Protein AF-A0A5A8AKN8-F1 (afdb_monomer)

Sequence (71 aa):
MAAFAVAGTMSANTIAETENLPEEQQAPTEAKAYGCVDVTLSCGVTGVACGETVGDIIDVVLAADDAYCGN

Nearest PDB structures (foldseek):
  3zqq-assembly1_C  TM=4.646E-01  e=3.577E+00  Bacillus phage SF6
  9c3c-assembly1_d  TM=3.207E-01  e=4.378E+00  Oryctolagus cuniculus
  8h6l-assembly1_5B  TM=4.855E-01  e=9.819E+00  Homo sapiens
  7nbu-assembly1_l  TM=3.715E-01  e=7.501E+00  Escherichia coli K-12

Radius of gyration: 25.54 Å; Cα contacts (8 Å, |Δi|>4): 53; chains: 1; bounding box: 46×63×41 Å

pLDDT: mean 71.79, std 19.27, range [44.62, 93.88]

Solvent-accessible surface area (backbone atoms only — not comparable to full-atom values): 4876 Å² total; per-residue (Å²): 140,84,87,82,83,84,75,80,86,83,84,83,84,87,79,86,82,74,82,79,73,79,85,69,82,77,67,86,66,78,77,73,67,60,53,68,43,84,43,66,39,92,76,69,52,73,50,76,40,64,18,78,45,74,65,51,26,48,54,52,50,52,54,46,26,34,72,75,56,67,103

Secondary structure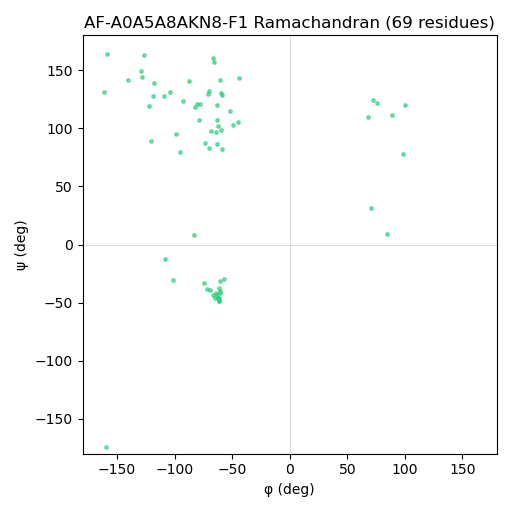 (DSSP, 8-state):
---------------------------------PEEEEEE-TTS-EEEEEESSHHHHHHHHHHHHHHHH--

Mean predicted aligned error: 17.23 Å

Foldseek 3Di:
DDDDDPDDDDDDDDDDPPVCDDPDPPDCPVPLPWDKDWDAAPVRDIDIFIDSDPVNSVVVNVVCNCVPVVD

Structure (mmCIF, N/CA/C/O backbone):
data_AF-A0A5A8AKN8-F1
#
_entry.id   AF-A0A5A8AKN8-F1
#
loop_
_atom_site.group_PDB
_atom_site.id
_atom_site.type_symbol
_atom_site.label_atom_id
_atom_site.label_alt_id
_atom_site.label_comp_id
_atom_site.label_asym_id
_atom_site.label_entity_id
_atom_site.label_seq_id
_atom_site.pdbx_PDB_ins_code
_atom_site.Cartn_x
_atom_site.Cartn_y
_atom_site.Cartn_z
_atom_site.occupancy
_atom_site.B_iso_or_equiv
_atom_site.auth_seq_id
_atom_site.auth_comp_id
_atom_site.auth_asym_id
_atom_site.auth_atom_id
_atom_site.pdbx_PDB_model_num
ATOM 1 N N . MET A 1 1 ? 36.953 -52.553 3.076 1.00 45.22 1 MET A N 1
ATOM 2 C CA . MET A 1 1 ? 36.638 -51.157 2.692 1.00 45.22 1 MET A CA 1
ATOM 3 C C . MET A 1 1 ? 35.615 -51.233 1.567 1.00 45.22 1 MET A C 1
ATOM 5 O O . MET A 1 1 ? 35.919 -51.899 0.595 1.00 45.22 1 MET A O 1
ATOM 9 N N . ALA A 1 2 ? 34.394 -50.712 1.621 1.00 48.19 2 ALA A N 1
ATOM 10 C CA . ALA A 1 2 ? 33.654 -49.968 2.631 1.00 48.19 2 ALA A CA 1
ATOM 11 C C . ALA A 1 2 ? 32.198 -50.472 2.598 1.00 48.19 2 ALA A C 1
ATOM 13 O O . ALA A 1 2 ? 31.670 -50.776 1.530 1.00 48.19 2 ALA A O 1
ATOM 14 N N . ALA A 1 3 ? 31.587 -50.587 3.773 1.00 53.50 3 ALA A N 1
ATOM 15 C CA . ALA A 1 3 ? 30.168 -50.841 3.942 1.00 53.50 3 ALA A CA 1
ATOM 16 C C . ALA A 1 3 ? 29.465 -49.487 4.081 1.00 53.50 3 ALA A C 1
ATOM 18 O O . ALA A 1 3 ? 29.797 -48.726 4.984 1.00 53.50 3 ALA A O 1
ATOM 19 N N . PHE A 1 4 ? 28.489 -49.209 3.221 1.00 54.81 4 PHE A N 1
ATOM 20 C CA . PHE A 1 4 ? 27.446 -48.230 3.508 1.00 54.81 4 PHE A CA 1
ATOM 21 C C . PHE A 1 4 ? 26.119 -48.971 3.454 1.00 54.81 4 PHE A C 1
ATOM 23 O O . PHE A 1 4 ? 25.499 -49.131 2.407 1.00 54.81 4 PHE A O 1
ATOM 30 N N . ALA A 1 5 ? 25.741 -49.501 4.613 1.00 56.16 5 ALA A N 1
ATOM 31 C CA . ALA A 1 5 ? 24.387 -49.929 4.885 1.00 56.16 5 ALA A CA 1
ATOM 32 C C . ALA A 1 5 ? 23.568 -48.671 5.196 1.00 56.16 5 ALA A C 1
ATOM 34 O O . ALA A 1 5 ? 23.721 -48.093 6.268 1.00 56.16 5 ALA A O 1
ATOM 3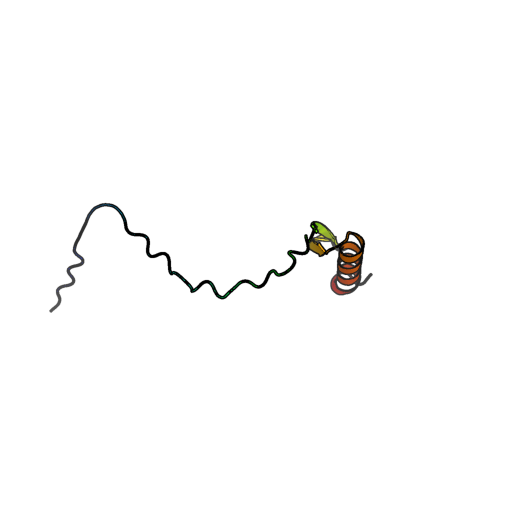5 N N . VAL A 1 6 ? 22.705 -48.246 4.275 1.00 58.47 6 VAL A N 1
ATOM 36 C CA . VAL A 1 6 ? 21.532 -47.451 4.653 1.00 58.47 6 VAL A CA 1
ATOM 37 C C . VAL A 1 6 ? 20.374 -48.426 4.704 1.00 58.47 6 VAL A C 1
ATOM 39 O O . VAL A 1 6 ? 19.808 -48.848 3.698 1.00 58.47 6 VAL A O 1
ATOM 42 N N . ALA A 1 7 ? 20.167 -48.879 5.933 1.00 55.06 7 ALA A N 1
ATOM 43 C CA . ALA A 1 7 ? 19.098 -49.740 6.366 1.00 55.06 7 ALA A CA 1
A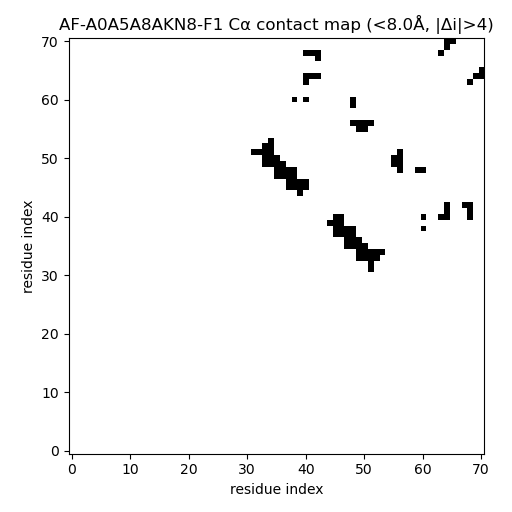TOM 44 C C . ALA A 1 7 ? 17.742 -49.036 6.251 1.00 55.06 7 ALA A C 1
ATOM 46 O O . ALA A 1 7 ? 17.643 -47.819 6.381 1.00 55.06 7 ALA A O 1
ATOM 47 N N . GLY A 1 8 ? 16.699 -49.856 6.159 1.00 52.44 8 GLY A N 1
ATOM 48 C CA . GLY A 1 8 ? 15.463 -49.557 6.870 1.00 52.44 8 GLY A CA 1
ATOM 49 C C . GLY A 1 8 ? 14.377 -48.903 6.041 1.00 52.44 8 GLY A C 1
ATOM 50 O O . GLY A 1 8 ? 14.078 -47.724 6.168 1.00 52.44 8 GLY A O 1
ATOM 51 N N . THR A 1 9 ? 13.707 -49.733 5.257 1.00 59.72 9 THR A N 1
ATOM 52 C CA . THR A 1 9 ? 12.311 -49.549 4.883 1.00 59.72 9 THR A CA 1
ATOM 53 C C . THR A 1 9 ? 11.397 -49.544 6.124 1.00 59.72 9 THR A C 1
ATOM 55 O O . THR A 1 9 ? 11.537 -50.420 6.973 1.00 59.72 9 THR A O 1
ATOM 58 N N . MET A 1 10 ? 10.377 -48.678 6.088 1.00 52.41 10 MET A N 1
ATOM 59 C CA . MET A 1 10 ? 9.004 -48.863 6.606 1.00 52.41 10 MET A CA 1
ATOM 60 C C . MET A 1 10 ? 8.594 -48.268 7.971 1.00 52.41 10 MET A C 1
ATOM 62 O O . MET A 1 10 ? 8.991 -48.727 9.032 1.00 52.41 10 MET A O 1
ATOM 66 N N . SER A 1 11 ? 7.582 -47.398 7.844 1.00 48.81 11 SER A N 1
ATOM 67 C CA . SER A 1 11 ? 6.321 -47.340 8.602 1.00 48.81 11 SER A CA 1
ATOM 68 C C . SER A 1 11 ? 6.219 -46.537 9.907 1.00 48.81 11 SER A C 1
ATOM 70 O O . SER A 1 11 ? 6.657 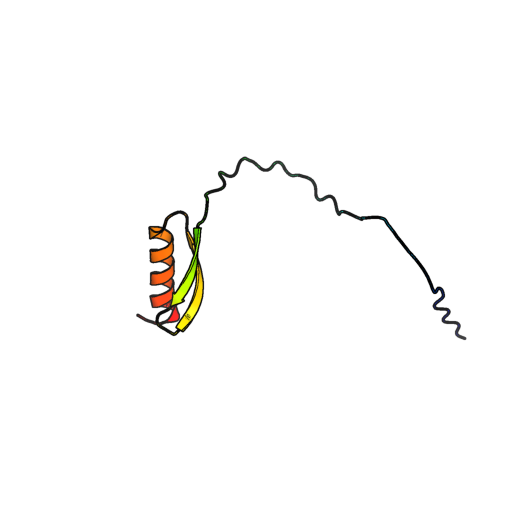-46.960 10.966 1.00 48.81 11 SER A O 1
ATOM 72 N N . ALA A 1 12 ? 5.429 -45.465 9.773 1.00 45.66 12 ALA A N 1
ATOM 73 C CA . ALA A 1 12 ? 4.335 -45.039 10.648 1.00 45.66 12 ALA A CA 1
ATOM 74 C C . ALA A 1 12 ? 4.620 -44.363 12.006 1.00 45.66 12 ALA A C 1
ATOM 76 O O . ALA A 1 12 ? 5.098 -44.960 12.959 1.00 45.66 12 ALA A O 1
ATOM 77 N N . ASN A 1 13 ? 4.059 -43.150 12.066 1.00 48.50 13 ASN A N 1
ATOM 78 C CA . ASN A 1 13 ? 3.378 -42.487 13.178 1.00 48.50 13 ASN A CA 1
ATOM 79 C C . ASN A 1 13 ? 4.162 -41.964 14.394 1.00 48.50 13 ASN A C 1
ATOM 81 O O . ASN A 1 13 ? 4.728 -42.704 15.188 1.00 48.50 13 ASN A O 1
ATOM 85 N N . THR A 1 14 ? 3.924 -40.660 14.605 1.00 48.47 14 THR A N 1
ATOM 86 C CA . THR A 1 14 ? 3.805 -39.937 15.883 1.00 48.47 14 THR A CA 1
ATOM 87 C C . THR A 1 14 ? 5.070 -39.795 16.723 1.00 48.47 14 THR A C 1
ATOM 89 O O . THR A 1 14 ? 5.486 -40.738 17.377 1.00 48.47 14 THR A O 1
ATOM 92 N N . ILE A 1 15 ? 5.596 -38.570 16.809 1.00 48.19 15 ILE A N 1
ATOM 93 C CA . ILE A 1 15 ? 5.383 -37.653 17.942 1.00 48.19 15 ILE A CA 1
ATOM 94 C C . ILE A 1 15 ? 5.747 -36.241 17.465 1.00 48.19 15 ILE A C 1
ATOM 96 O O . ILE A 1 15 ? 6.765 -36.026 16.815 1.00 48.19 15 ILE A O 1
ATOM 100 N N . ALA A 1 16 ? 4.842 -35.307 17.739 1.00 51.94 16 ALA A N 1
ATOM 101 C CA . ALA A 1 16 ? 5.032 -33.883 17.563 1.00 51.94 16 ALA A CA 1
ATOM 102 C C . ALA A 1 16 ? 6.161 -33.398 18.479 1.00 51.94 16 ALA A C 1
ATOM 104 O O . ALA A 1 16 ? 6.039 -33.499 19.698 1.00 51.94 16 ALA A O 1
ATOM 105 N N . GLU A 1 17 ? 7.215 -32.829 17.905 1.00 44.62 17 GLU A N 1
ATOM 106 C CA . GLU A 1 17 ? 8.079 -31.899 18.625 1.00 44.62 17 GLU A CA 1
ATOM 107 C C . GLU A 1 17 ? 7.571 -30.494 18.295 1.00 44.62 17 GLU A C 1
ATOM 109 O O . GLU A 1 17 ? 8.023 -29.808 17.384 1.00 44.62 17 GLU A O 1
ATOM 114 N N . THR A 1 18 ? 6.495 -30.123 18.993 1.00 52.22 18 THR A N 1
ATOM 115 C CA . THR A 1 18 ? 6.141 -28.723 19.200 1.00 52.22 18 THR A CA 1
ATOM 116 C C . THR A 1 18 ? 7.290 -28.118 19.989 1.00 52.22 18 THR A C 1
ATOM 118 O O . THR A 1 18 ? 7.402 -28.343 21.194 1.00 52.22 18 THR A O 1
ATOM 121 N N . GLU A 1 19 ? 8.158 -27.384 19.299 1.00 46.41 19 GLU A N 1
ATOM 122 C CA . GLU A 1 19 ? 9.111 -26.483 19.931 1.00 46.41 19 GLU A CA 1
ATOM 123 C C . GLU A 1 19 ? 8.307 -25.452 20.729 1.00 46.41 19 GLU A C 1
ATOM 125 O O . GLU A 1 19 ? 7.706 -24.517 20.201 1.00 46.41 19 GLU A O 1
ATOM 130 N N . ASN A 1 20 ? 8.214 -25.717 22.028 1.00 45.22 20 ASN A N 1
ATOM 131 C CA . ASN A 1 20 ? 7.604 -24.865 23.027 1.00 45.22 20 ASN A CA 1
ATOM 132 C C . ASN A 1 20 ? 8.572 -23.696 23.260 1.00 45.22 20 ASN A C 1
ATOM 134 O O . ASN A 1 20 ? 9.473 -23.781 24.094 1.00 45.22 20 ASN A O 1
ATOM 138 N N . LEU A 1 21 ? 8.447 -22.635 22.458 1.00 52.16 21 LEU A N 1
ATOM 139 C CA . LEU A 1 21 ? 9.035 -21.355 22.832 1.00 52.16 21 LEU A CA 1
ATOM 140 C C . LEU A 1 21 ? 8.226 -20.803 24.016 1.00 52.16 21 LEU A C 1
ATOM 142 O O . LEU A 1 21 ? 6.995 -20.822 23.958 1.00 52.16 21 LEU A O 1
ATOM 146 N N . PRO A 1 22 ? 8.894 -20.345 25.088 1.00 46.34 22 PRO A N 1
ATOM 147 C CA . PRO A 1 22 ? 8.225 -19.896 26.296 1.00 46.34 22 PRO A CA 1
ATOM 148 C C . PRO A 1 22 ? 7.285 -18.735 25.973 1.00 46.34 22 PRO A C 1
ATOM 150 O O . PRO A 1 22 ? 7.678 -17.767 25.323 1.00 46.34 22 PRO A O 1
ATOM 153 N N . GLU A 1 23 ? 6.048 -18.850 26.454 1.00 56.34 23 GLU A N 1
ATOM 154 C CA . GLU A 1 23 ? 5.077 -17.764 26.558 1.00 56.34 23 GLU A CA 1
ATOM 155 C C . GLU A 1 23 ? 5.667 -16.657 27.449 1.00 56.34 23 GLU A C 1
ATOM 157 O O . GLU A 1 23 ? 5.404 -16.580 28.651 1.00 56.34 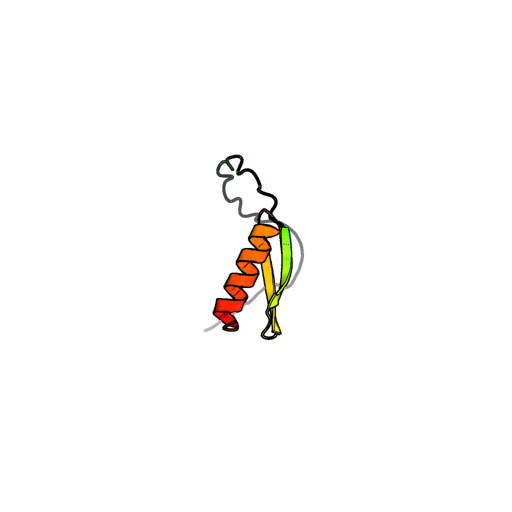23 GLU A O 1
ATOM 162 N N . GLU A 1 24 ? 6.512 -15.800 26.868 1.00 52.00 24 GLU A N 1
ATOM 163 C CA . GLU A 1 24 ? 6.756 -14.476 27.420 1.00 52.00 24 GLU A CA 1
ATOM 164 C C . GLU A 1 24 ? 5.415 -13.757 27.464 1.00 52.00 24 GLU A C 1
ATOM 166 O O . GLU A 1 24 ? 4.650 -13.743 26.496 1.00 52.00 24 GLU A O 1
ATOM 171 N N . GLN A 1 25 ? 5.123 -13.218 28.642 1.00 52.53 25 GLN A N 1
AT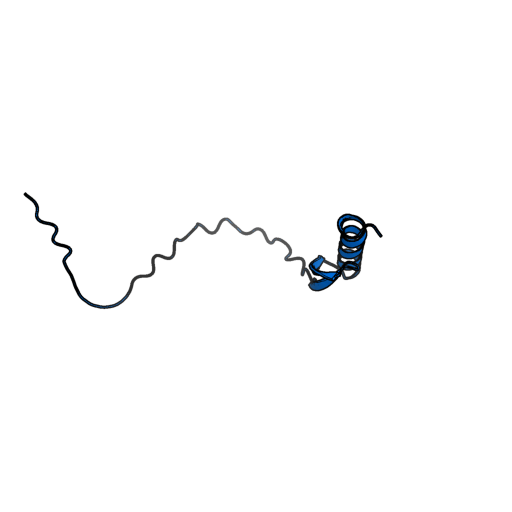OM 172 C CA . GLN A 1 25 ? 3.885 -12.549 28.973 1.00 52.53 25 GLN A CA 1
ATOM 173 C C . GLN A 1 25 ? 3.553 -11.514 27.893 1.00 52.53 25 GLN A C 1
ATOM 175 O O 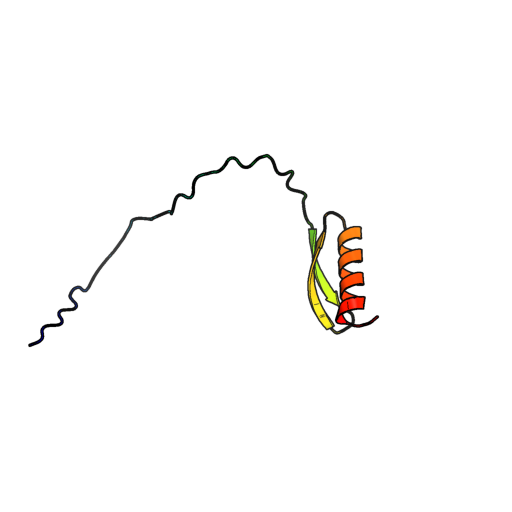. GLN A 1 25 ? 4.127 -10.425 27.862 1.00 52.53 25 GLN A O 1
ATOM 180 N N . GLN A 1 26 ? 2.609 -11.852 27.011 1.00 48.66 26 GLN A N 1
ATOM 181 C CA . GLN A 1 26 ? 1.991 -10.888 26.118 1.00 48.66 26 GLN A CA 1
ATOM 182 C C . GLN A 1 26 ? 1.249 -9.901 27.016 1.00 48.66 26 GLN A C 1
ATOM 184 O O . GLN A 1 26 ? 0.140 -10.157 27.488 1.00 48.66 26 GLN A O 1
ATOM 189 N N . ALA A 1 27 ? 1.900 -8.771 27.301 1.00 52.62 27 ALA A N 1
ATOM 190 C CA . ALA A 1 27 ? 1.206 -7.564 27.710 1.00 52.62 27 ALA A CA 1
ATOM 191 C C . ALA A 1 27 ? -0.003 -7.398 26.776 1.00 52.62 27 ALA A C 1
ATOM 193 O O . ALA A 1 27 ? 0.122 -7.735 25.595 1.00 52.62 27 ALA A O 1
ATOM 194 N N . PRO A 1 28 ? -1.162 -6.918 27.254 1.00 48.34 28 PRO A N 1
ATOM 195 C CA . PRO A 1 28 ? -2.270 -6.607 26.370 1.00 48.34 28 PRO A CA 1
ATOM 196 C C . PRO A 1 28 ? -1.811 -5.477 25.444 1.00 48.34 28 PRO A C 1
ATOM 198 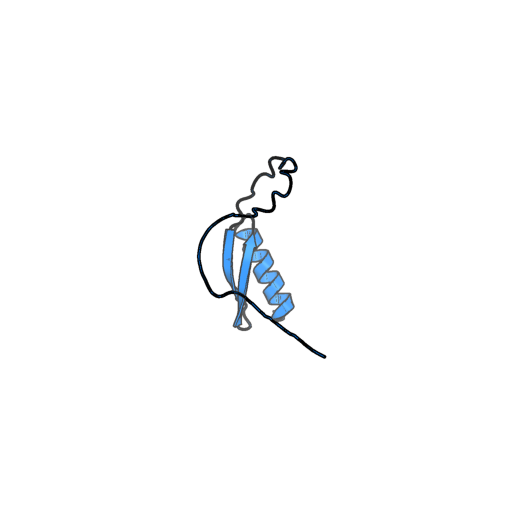O O . PRO A 1 28 ? -1.980 -4.298 25.739 1.00 48.34 28 PRO A O 1
ATOM 201 N N . THR A 1 29 ? -1.165 -5.828 24.335 1.00 55.47 29 THR A N 1
ATOM 202 C CA . THR A 1 29 ? -1.041 -4.955 23.188 1.00 55.47 29 THR A CA 1
ATOM 203 C C . THR A 1 29 ? -2.476 -4.782 22.760 1.00 55.47 29 THR A C 1
ATOM 205 O O . THR A 1 29 ? -3.095 -5.754 22.322 1.00 55.47 29 THR A O 1
ATOM 208 N N . GLU A 1 30 ? -3.047 -3.603 22.994 1.00 54.53 30 GLU A N 1
ATOM 209 C CA . GLU A 1 30 ? -4.291 -3.216 22.350 1.00 54.53 30 GLU A CA 1
ATOM 210 C C . GLU A 1 30 ? -4.141 -3.605 20.882 1.00 54.53 30 GLU A C 1
ATOM 212 O O . GLU A 1 30 ? -3.330 -3.022 20.161 1.00 54.53 30 GLU A O 1
ATOM 217 N N . ALA A 1 31 ? -4.816 -4.679 20.472 1.00 56.06 31 ALA A N 1
ATOM 218 C CA . ALA A 1 31 ? -4.784 -5.139 19.102 1.00 56.06 31 ALA A CA 1
ATOM 219 C C . ALA A 1 31 ? -5.569 -4.094 18.315 1.00 56.06 31 ALA A C 1
ATOM 221 O O . ALA A 1 31 ? -6.778 -4.215 18.124 1.00 56.06 31 ALA A O 1
ATOM 222 N N . LYS A 1 32 ? -4.892 -3.000 17.954 1.00 60.62 32 LYS A N 1
ATOM 223 C CA . LYS A 1 32 ? -5.391 -2.005 17.019 1.00 60.62 32 LYS A CA 1
ATOM 224 C C . LYS A 1 32 ? -5.805 -2.793 15.787 1.00 60.62 32 LYS A C 1
ATOM 226 O O . LYS A 1 32 ? -4.992 -3.495 15.187 1.00 60.62 32 LYS A O 1
ATOM 231 N N . ALA A 1 33 ? -7.098 -2.782 15.492 1.00 63.78 33 ALA A N 1
ATOM 232 C CA . ALA A 1 33 ? -7.622 -3.459 14.324 1.00 63.78 33 ALA A CA 1
ATOM 233 C C . ALA A 1 33 ? -7.117 -2.693 13.100 1.00 63.78 33 ALA A C 1
ATOM 235 O O . ALA A 1 33 ? -7.666 -1.654 12.747 1.00 63.78 33 ALA A O 1
ATOM 236 N N . TYR A 1 34 ? -6.036 -3.176 12.495 1.00 72.69 34 TYR A N 1
ATOM 237 C CA . TYR A 1 34 ? -5.546 -2.637 11.237 1.00 72.69 34 TYR A CA 1
ATOM 238 C C . TYR A 1 34 ? -6.419 -3.180 10.108 1.00 72.69 34 TYR A C 1
ATOM 240 O O . TYR A 1 34 ? -6.534 -4.393 9.919 1.00 72.69 34 TYR A O 1
ATOM 248 N N . GLY A 1 35 ? -7.051 -2.275 9.367 1.00 84.44 35 GLY A N 1
ATOM 249 C CA . GLY A 1 35 ? -7.704 -2.604 8.110 1.00 84.44 35 GLY A CA 1
ATOM 250 C C . GLY A 1 35 ? -6.651 -2.632 7.015 1.00 84.44 35 GLY A C 1
ATOM 251 O O . GLY A 1 35 ? -6.008 -1.616 6.769 1.00 84.44 35 GLY A O 1
ATOM 252 N N . CYS A 1 36 ? -6.466 -3.781 6.373 1.00 87.88 36 CYS A N 1
ATOM 253 C CA . CYS A 1 36 ? -5.628 -3.899 5.186 1.00 87.88 36 CYS A CA 1
ATOM 254 C C . CYS A 1 36 ? -6.521 -4.004 3.952 1.00 87.88 36 CYS A C 1
ATOM 256 O O . CYS A 1 36 ? -7.463 -4.798 3.936 1.00 87.88 36 CYS A O 1
ATOM 258 N N . VAL A 1 37 ? -6.225 -3.210 2.929 1.00 89.56 37 VAL A N 1
ATOM 259 C CA . VAL A 1 37 ? -6.936 -3.229 1.648 1.00 89.56 37 VAL A CA 1
ATOM 260 C C . VAL A 1 37 ? -5.950 -3.366 0.500 1.00 89.56 37 VAL A C 1
ATOM 262 O O . VAL A 1 37 ? -4.847 -2.814 0.540 1.00 89.56 37 VAL A O 1
ATOM 265 N N . ASP A 1 38 ? -6.362 -4.105 -0.525 1.00 92.25 38 ASP A N 1
ATOM 266 C CA . ASP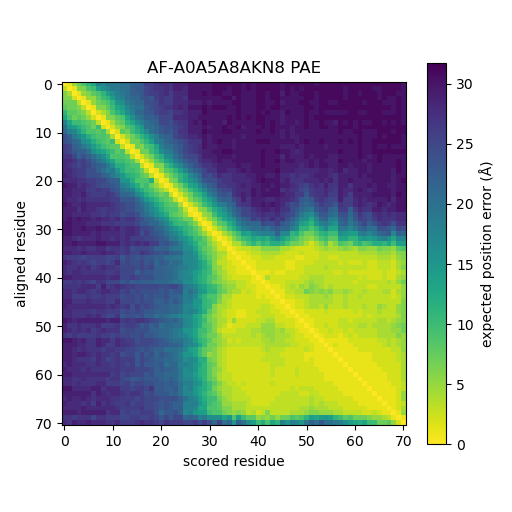 A 1 38 ? -5.620 -4.188 -1.775 1.00 92.25 38 ASP A CA 1
ATOM 267 C C . ASP A 1 38 ? -5.734 -2.857 -2.519 1.00 92.25 38 ASP A C 1
ATOM 269 O O . ASP A 1 38 ? -6.826 -2.318 -2.719 1.00 92.25 38 ASP A O 1
ATOM 273 N N . VAL A 1 39 ? -4.591 -2.326 -2.935 1.00 91.19 39 VAL A N 1
ATOM 274 C CA . VAL A 1 39 ? -4.475 -1.040 -3.620 1.00 91.19 39 VAL A CA 1
ATOM 275 C C . VAL A 1 39 ? -3.657 -1.207 -4.887 1.00 91.19 39 VAL A C 1
ATOM 277 O O . VAL A 1 39 ? -2.772 -2.055 -4.987 1.00 91.19 39 VAL A O 1
ATOM 280 N N . THR A 1 40 ? -3.966 -0.391 -5.885 1.00 93.88 40 THR A N 1
ATOM 281 C CA . THR A 1 40 ? -3.161 -0.276 -7.099 1.00 93.88 40 THR A CA 1
ATOM 282 C C . THR A 1 40 ? -2.753 1.177 -7.231 1.00 93.88 40 THR A C 1
ATOM 284 O O . THR A 1 40 ? -3.620 2.046 -7.296 1.00 93.88 40 THR A O 1
ATOM 287 N N . LEU A 1 41 ? -1.447 1.427 -7.227 1.00 91.31 41 LEU A N 1
ATOM 288 C CA . LEU A 1 41 ? -0.885 2.755 -7.447 1.00 91.31 41 LEU A CA 1
ATOM 289 C C . LEU A 1 41 ? -1.148 3.212 -8.889 1.00 91.31 41 LEU A C 1
ATOM 291 O O . LEU A 1 41 ? -1.366 2.393 -9.788 1.00 91.31 41 LEU A O 1
ATOM 295 N N . SER A 1 42 ? -1.056 4.515 -9.131 1.00 90.69 42 SER A N 1
ATOM 296 C CA . SER A 1 42 ? -1.284 5.160 -10.428 1.00 90.69 42 SER A CA 1
ATOM 297 C C . SER A 1 42 ? -0.374 4.615 -11.531 1.00 90.69 42 SER A C 1
ATOM 299 O O . SER A 1 42 ? -0.771 4.560 -12.694 1.00 90.69 42 SER A O 1
ATOM 301 N N . CYS A 1 43 ? 0.828 4.146 -11.181 1.00 90.38 43 CYS A N 1
ATOM 302 C CA . CYS A 1 43 ? 1.756 3.502 -12.112 1.00 90.38 43 CYS A CA 1
ATOM 303 C C . CYS A 1 43 ? 1.489 1.999 -12.348 1.00 90.38 43 CYS A C 1
ATOM 305 O O . CYS A 1 43 ? 2.279 1.331 -13.014 1.00 90.38 43 CYS A O 1
ATOM 307 N N . GLY A 1 44 ? 0.375 1.458 -11.841 1.00 90.69 44 GLY A N 1
ATOM 308 C CA . GLY A 1 44 ? -0.052 0.070 -12.057 1.00 90.69 44 GLY A CA 1
ATOM 309 C C . GLY A 1 44 ? 0.569 -0.947 -11.098 1.00 90.69 44 GLY A C 1
ATOM 310 O O . GLY A 1 44 ? 0.416 -2.151 -11.300 1.00 90.69 44 GLY A O 1
ATOM 311 N N . VAL A 1 45 ? 1.267 -0.488 -10.057 1.00 90.25 45 VAL A N 1
ATOM 312 C CA . VAL A 1 45 ? 1.852 -1.357 -9.029 1.00 90.25 45 VAL A CA 1
ATOM 313 C C . VAL A 1 45 ? 0.776 -1.742 -8.022 1.00 90.25 45 VAL A C 1
ATOM 315 O O . VAL A 1 45 ? 0.185 -0.881 -7.375 1.00 90.25 45 VAL A O 1
ATOM 318 N N . THR A 1 46 ? 0.528 -3.040 -7.877 1.00 93.50 46 THR A N 1
ATOM 319 C CA . THR A 1 46 ? -0.404 -3.580 -6.881 1.00 93.50 46 THR A CA 1
ATOM 320 C C . THR A 1 46 ? 0.302 -3.831 -5.553 1.00 93.50 46 THR A C 1
ATOM 322 O O . THR A 1 46 ? 1.418 -4.354 -5.536 1.00 93.50 46 THR A O 1
ATOM 325 N N . GLY A 1 47 ? -0.368 -3.537 -4.446 1.00 90.06 47 GLY A N 1
ATOM 326 C CA . GLY A 1 47 ? 0.128 -3.795 -3.100 1.00 90.06 47 GLY A CA 1
ATOM 327 C C . GLY A 1 47 ? -1.001 -3.830 -2.078 1.00 90.06 47 GLY A C 1
ATOM 328 O O . GLY A 1 47 ? -2.176 -3.754 -2.427 1.00 90.06 47 GLY A O 1
ATOM 329 N N . VAL A 1 48 ? -0.628 -3.934 -0.807 1.00 90.81 48 VAL A N 1
ATOM 330 C CA . VAL A 1 48 ? -1.568 -3.903 0.315 1.00 90.81 48 VAL A CA 1
ATOM 331 C C . VAL A 1 48 ? -1.217 -2.710 1.189 1.00 90.81 48 VAL A C 1
ATOM 333 O O . VAL A 1 48 ? -0.062 -2.563 1.591 1.00 90.81 48 VAL A O 1
ATOM 336 N N . ALA A 1 49 ? -2.205 -1.871 1.487 1.00 91.56 49 ALA A N 1
ATOM 337 C CA . ALA A 1 49 ? -2.061 -0.758 2.415 1.00 91.56 49 ALA A CA 1
ATOM 338 C C . ALA A 1 49 ? -2.846 -1.060 3.693 1.00 91.56 49 ALA A C 1
ATOM 340 O O . ALA A 1 49 ? -4.025 -1.413 3.634 1.00 91.56 49 ALA A O 1
ATOM 341 N N . CYS A 1 50 ? -2.178 -0.934 4.838 1.00 87.94 50 CYS A N 1
ATOM 342 C CA . CYS A 1 50 ? -2.753 -1.194 6.153 1.00 87.94 50 CYS A CA 1
ATOM 343 C C . CYS A 1 50 ? -2.730 0.079 6.998 1.00 87.94 50 CYS A C 1
ATOM 345 O O . CYS A 1 50 ? -1.729 0.793 7.010 1.00 87.94 50 CYS A O 1
ATOM 347 N N . GLY A 1 51 ? -3.805 0.330 7.740 1.00 88.06 51 GLY A N 1
ATOM 348 C CA . GLY A 1 51 ? -3.915 1.482 8.633 1.00 88.06 51 GLY A CA 1
ATOM 349 C C . GLY A 1 51 ? -4.969 1.269 9.714 1.00 88.06 51 GLY A C 1
ATOM 350 O O . GLY A 1 51 ? -5.786 0.349 9.625 1.00 88.06 51 GLY A O 1
ATOM 351 N N . GLU A 1 52 ? -4.923 2.090 10.762 1.00 88.62 52 GLU A N 1
ATOM 352 C CA . GLU A 1 52 ? -5.914 2.046 11.847 1.00 88.62 52 GLU A CA 1
ATOM 353 C C . GLU A 1 52 ? -7.248 2.655 11.399 1.00 88.62 52 GLU A C 1
ATOM 355 O O . GLU A 1 52 ? -8.324 2.213 11.803 1.00 88.62 52 GLU A O 1
ATOM 360 N N . THR A 1 53 ? -7.180 3.661 10.529 1.00 89.69 53 THR A N 1
ATOM 361 C CA . THR A 1 53 ? -8.328 4.303 9.899 1.00 89.69 53 THR A CA 1
ATOM 362 C C . THR A 1 53 ? -8.180 4.323 8.382 1.00 89.69 53 THR A C 1
ATOM 364 O O . THR A 1 53 ? -7.092 4.170 7.831 1.00 89.69 53 THR A O 1
ATOM 367 N N . VAL A 1 54 ? -9.291 4.562 7.681 1.00 87.25 54 VAL A N 1
ATOM 368 C CA . VAL A 1 54 ? -9.271 4.756 6.221 1.00 87.25 54 VAL A CA 1
ATOM 369 C C . VAL A 1 54 ? -8.404 5.959 5.829 1.00 87.25 54 VAL A C 1
ATOM 371 O O . VAL A 1 54 ? -7.779 5.926 4.775 1.00 87.25 54 VAL A O 1
ATOM 374 N N . GLY A 1 55 ? -8.332 6.993 6.676 1.00 91.12 55 GLY A N 1
ATOM 375 C CA . GLY A 1 55 ? -7.463 8.150 6.449 1.00 91.12 55 GLY A CA 1
ATOM 376 C C . GLY A 1 55 ? -5.990 7.754 6.401 1.00 91.12 55 GLY A C 1
ATOM 377 O O . GLY A 1 55 ? -5.318 8.062 5.425 1.00 91.12 55 GLY A O 1
ATOM 378 N N . ASP A 1 56 ? -5.533 6.966 7.377 1.00 91.12 56 ASP A N 1
ATOM 379 C CA . ASP A 1 56 ? -4.138 6.504 7.429 1.00 91.12 56 ASP A CA 1
ATOM 380 C C . ASP A 1 56 ? -3.773 5.665 6.197 1.00 91.12 56 ASP A C 1
ATOM 382 O O . ASP A 1 56 ? -2.687 5.796 5.638 1.00 91.12 56 ASP A O 1
ATOM 386 N N . ILE A 1 57 ? -4.700 4.813 5.745 1.00 90.12 57 ILE A N 1
ATOM 387 C CA . ILE A 1 57 ? -4.519 4.008 4.530 1.00 90.12 57 ILE A CA 1
ATOM 388 C C . ILE A 1 57 ? -4.354 4.922 3.312 1.00 90.12 57 ILE A C 1
ATOM 390 O O . ILE A 1 57 ? -3.458 4.695 2.503 1.00 90.12 57 ILE A O 1
ATOM 394 N N . ILE A 1 58 ? -5.195 5.952 3.177 1.00 91.12 58 ILE A N 1
ATOM 395 C CA . ILE A 1 58 ? -5.116 6.904 2.062 1.00 91.12 58 ILE A CA 1
ATOM 396 C C . ILE A 1 58 ? -3.782 7.652 2.091 1.00 91.12 58 ILE A C 1
ATOM 398 O O . ILE A 1 58 ? -3.126 7.729 1.057 1.00 91.12 58 ILE A O 1
ATOM 402 N N . ASP A 1 59 ? -3.350 8.138 3.254 1.00 93.31 59 ASP A N 1
ATOM 403 C CA . ASP A 1 59 ? -2.084 8.864 3.388 1.00 93.31 59 ASP A CA 1
ATOM 404 C C . ASP A 1 59 ? -0.887 7.990 2.988 1.00 93.31 59 ASP A C 1
ATOM 406 O O . ASP A 1 59 ? -0.001 8.439 2.259 1.00 93.31 59 ASP A O 1
ATOM 410 N N . VAL A 1 60 ? -0.885 6.713 3.392 1.00 90.81 60 VAL A N 1
ATOM 411 C CA . VAL A 1 60 ? 0.142 5.737 2.989 1.00 90.81 60 VAL A CA 1
ATOM 412 C C . VAL A 1 60 ? 0.121 5.493 1.481 1.00 90.81 60 VAL A C 1
ATOM 414 O O . VAL A 1 60 ? 1.181 5.433 0.860 1.00 90.81 60 VAL A O 1
ATOM 417 N N . VAL A 1 61 ? -1.063 5.353 0.882 1.00 91.88 61 VAL A N 1
ATOM 418 C CA . VAL A 1 61 ? -1.206 5.119 -0.562 1.00 91.88 61 VAL A CA 1
ATOM 419 C C . VAL A 1 61 ? -0.744 6.330 -1.362 1.00 91.88 61 VAL A C 1
ATOM 421 O O . VAL A 1 61 ? -0.016 6.147 -2.329 1.00 91.88 61 VAL A O 1
ATOM 424 N N . LEU A 1 62 ? -1.107 7.548 -0.952 1.00 92.75 62 LEU A N 1
ATOM 425 C CA . LEU A 1 62 ? -0.673 8.782 -1.611 1.00 92.75 62 LEU A CA 1
ATOM 426 C C . LEU A 1 62 ? 0.840 8.976 -1.490 1.00 92.75 62 LEU A C 1
ATOM 428 O O . LEU A 1 62 ? 1.507 9.212 -2.489 1.00 92.75 62 LEU A O 1
ATOM 432 N N . ALA A 1 63 ? 1.404 8.776 -0.296 1.00 91.69 63 ALA A N 1
ATOM 433 C CA . ALA A 1 63 ? 2.850 8.849 -0.106 1.00 91.69 63 ALA A CA 1
ATOM 434 C C . ALA A 1 63 ? 3.598 7.796 -0.942 1.00 91.69 63 ALA A C 1
ATOM 436 O O . ALA A 1 63 ? 4.681 8.067 -1.460 1.00 91.69 63 ALA A O 1
ATOM 437 N N . ALA A 1 64 ? 3.033 6.592 -1.082 1.00 89.62 64 ALA A N 1
ATOM 438 C CA . ALA A 1 64 ? 3.578 5.564 -1.958 1.00 89.62 64 ALA A CA 1
ATOM 439 C C . ALA A 1 64 ? 3.433 5.938 -3.443 1.00 89.62 64 ALA A C 1
ATOM 441 O O . ALA A 1 64 ? 4.359 5.697 -4.215 1.00 89.62 64 ALA A O 1
ATOM 442 N N . ASP A 1 65 ? 2.320 6.544 -3.852 1.00 90.94 65 ASP A N 1
ATOM 443 C CA . ASP A 1 65 ? 2.115 7.006 -5.227 1.00 90.94 65 ASP A CA 1
ATOM 444 C C . ASP A 1 65 ? 3.150 8.072 -5.611 1.00 90.94 65 ASP A C 1
ATOM 446 O O . ASP A 1 65 ? 3.848 7.919 -6.612 1.00 90.94 65 ASP A O 1
ATOM 450 N N . ASP A 1 66 ? 3.353 9.079 -4.764 1.00 93.06 66 ASP A N 1
ATOM 451 C CA . ASP A 1 66 ? 4.344 10.134 -4.999 1.00 93.06 66 ASP A CA 1
ATOM 452 C C . ASP A 1 66 ? 5.773 9.555 -5.001 1.00 93.06 66 ASP A C 1
ATOM 454 O O . ASP A 1 66 ? 6.592 9.875 -5.865 1.00 93.06 66 ASP A O 1
ATOM 458 N N . ALA A 1 67 ? 6.086 8.641 -4.073 1.00 91.44 67 ALA A N 1
ATOM 459 C CA . ALA A 1 67 ? 7.428 8.069 -3.946 1.00 91.44 67 ALA A CA 1
ATOM 460 C C . ALA A 1 67 ? 7.801 7.090 -5.073 1.00 91.44 67 ALA A C 1
ATOM 462 O O . ALA A 1 67 ? 8.958 7.060 -5.499 1.00 91.44 67 ALA A O 1
ATOM 463 N N . TYR A 1 68 ? 6.855 6.264 -5.530 1.00 89.69 68 TYR A N 1
ATOM 464 C CA . TYR A 1 68 ? 7.113 5.208 -6.517 1.00 89.69 68 TYR A CA 1
ATOM 465 C C . TYR A 1 68 ? 6.678 5.581 -7.935 1.00 89.69 68 TYR A C 1
ATOM 467 O O . TYR A 1 68 ? 7.295 5.114 -8.894 1.00 89.69 68 TYR A O 1
ATOM 475 N N . CYS A 1 69 ? 5.643 6.406 -8.081 1.00 89.38 69 CYS A N 1
ATOM 476 C CA . CYS A 1 69 ? 5.091 6.808 -9.372 1.00 89.38 69 CYS A CA 1
ATOM 477 C C . CYS A 1 69 ? 5.401 8.274 -9.733 1.00 89.38 69 CYS A C 1
ATOM 479 O O . CYS A 1 69 ? 5.263 8.628 -10.904 1.00 89.38 69 CYS A O 1
ATOM 481 N N . GLY A 1 70 ? 5.880 9.098 -8.790 1.00 82.12 70 GLY A N 1
ATOM 482 C CA . GLY A 1 70 ? 6.334 10.470 -9.056 1.00 82.12 70 GLY A CA 1
ATOM 483 C C . GLY A 1 70 ? 5.211 11.454 -9.382 1.00 82.12 70 GLY A C 1
ATOM 484 O O . GLY A 1 70 ? 5.425 12.346 -10.208 1.00 82.12 70 GLY A O 1
ATOM 485 N N . ASN A 1 71 ? 4.029 11.237 -8.799 1.00 58.72 71 ASN A N 1
ATOM 486 C CA . ASN A 1 71 ? 2.888 12.152 -8.878 1.00 58.72 71 ASN A CA 1
ATOM 487 C C . ASN A 1 71 ? 3.072 13.366 -7.951 1.00 58.72 71 ASN A C 1
ATOM 489 O O . ASN A 1 71 ? 3.839 13.243 -6.969 1.00 58.72 71 ASN A O 1
#